Protein AF-A0A200QKG2-F1 (afdb_monomer_lite)

Sequence (83 aa):
MTWLDMQPRDSVLFISFGSGGALSAEQITELACGLEMSLQRFIWVVRKPFEDAAAARTFFSVGAEHNNFAEYFPDGFLSRIKE

pLDDT: mean 82.13, std 14.45, range [46.34, 96.5]

Foldseek 3Di:
DVVVVPDPPPQEAEEDPPQLDAAALQRLAVVLVVCVVVPGHYDYDHDDHAPDPVSSRVSPPPDPPDDPVVVSYDPCSVVVNDD

Secondary structure (DSSP, 8-state):
-HHHHTSPTT-EEEE---TT----HHHHHHHHHHHHHHT-EEEE---PPPSSHHHHTTTT-TT-----GGGGSPTTHHHHS--

Structure (mmCIF, N/CA/C/O backbone):
data_AF-A0A200QKG2-F1
#
_entry.id   AF-A0A200QKG2-F1
#
loop_
_atom_site.group_PDB
_atom_site.id
_atom_site.type_symbol
_atom_site.label_atom_id
_atom_site.label_alt_id
_atom_site.label_comp_id
_atom_site.label_asym_id
_atom_site.label_entity_id
_atom_site.label_seq_id
_atom_site.pdbx_PDB_ins_code
_atom_site.Cartn_x
_atom_site.Cartn_y
_atom_site.Cartn_z
_atom_site.occupancy
_atom_site.B_iso_or_equiv
_atom_site.auth_seq_id
_atom_site.auth_comp_id
_atom_site.auth_asym_id
_atom_site.auth_atom_id
_atom_site.pdbx_PDB_model_num
ATOM 1 N N . MET A 1 1 ? -2.721 -12.978 11.969 1.00 72.19 1 MET A N 1
ATOM 2 C CA . MET A 1 1 ? -3.989 -12.221 11.919 1.00 72.19 1 MET A CA 1
ATOM 3 C C . MET A 1 1 ? -4.162 -11.270 13.095 1.00 72.19 1 MET A C 1
ATOM 5 O O . MET A 1 1 ? -4.837 -10.274 12.909 1.00 72.19 1 MET A O 1
ATOM 9 N N . THR A 1 2 ? -3.455 -11.470 14.215 1.00 88.94 2 THR A N 1
ATOM 10 C CA . THR A 1 2 ? -3.550 -10.646 15.433 1.00 88.94 2 THR A CA 1
ATOM 11 C C . THR A 1 2 ? -3.505 -9.130 15.208 1.00 88.94 2 THR A C 1
ATOM 13 O O . THR A 1 2 ? -4.218 -8.410 15.888 1.00 88.94 2 THR A O 1
ATOM 16 N N . TRP A 1 3 ? -2.723 -8.628 14.242 1.00 91.88 3 TRP A N 1
ATOM 17 C CA . TRP A 1 3 ? -2.739 -7.200 13.892 1.00 91.88 3 TRP A CA 1
ATOM 18 C C . TRP A 1 3 ? -4.105 -6.722 13.388 1.00 91.88 3 TRP A C 1
ATOM 20 O O . TRP A 1 3 ? -4.602 -5.702 13.853 1.00 91.88 3 TRP A O 1
ATOM 30 N N . LEU A 1 4 ? -4.724 -7.468 12.466 1.00 93.81 4 LEU A N 1
ATOM 31 C CA . LEU A 1 4 ? -6.025 -7.129 11.887 1.00 93.81 4 LEU A CA 1
ATOM 32 C C . LEU A 1 4 ? -7.130 -7.219 12.945 1.00 93.81 4 LEU A C 1
ATOM 34 O O . LEU A 1 4 ? -8.021 -6.376 12.966 1.00 93.81 4 LEU A O 1
ATOM 38 N N . ASP A 1 5 ? -7.016 -8.189 13.856 1.00 94.00 5 ASP A N 1
ATOM 39 C CA . ASP A 1 5 ? -7.955 -8.393 14.965 1.00 94.00 5 ASP A CA 1
ATOM 40 C C . ASP A 1 5 ? -7.988 -7.201 15.945 1.00 94.00 5 ASP A C 1
ATOM 42 O O . ASP A 1 5 ? -8.978 -7.010 16.648 1.00 94.00 5 ASP A O 1
ATOM 46 N N . MET A 1 6 ? -6.928 -6.383 15.989 1.00 94.25 6 MET A N 1
ATOM 47 C CA . MET A 1 6 ? -6.849 -5.176 16.825 1.00 94.25 6 MET A CA 1
ATOM 48 C C . MET A 1 6 ? -7.426 -3.920 16.155 1.00 94.25 6 MET A C 1
ATOM 50 O O . MET A 1 6 ? -7.507 -2.872 16.798 1.00 94.25 6 MET A O 1
ATOM 54 N N . GLN A 1 7 ? -7.811 -3.986 14.879 1.00 94.31 7 GLN A N 1
ATOM 55 C CA . GLN A 1 7 ? -8.283 -2.811 14.148 1.00 94.31 7 GLN A CA 1
ATOM 56 C C . GLN A 1 7 ? -9.796 -2.614 14.316 1.00 94.31 7 GLN A C 1
ATOM 58 O O . GLN A 1 7 ? -10.543 -3.588 14.443 1.00 94.31 7 GLN A O 1
ATOM 63 N N . PRO A 1 8 ? -10.295 -1.364 14.275 1.00 96.31 8 PRO A N 1
ATOM 64 C CA . PRO A 1 8 ? -11.729 -1.115 14.217 1.00 96.31 8 PRO A CA 1
ATOM 65 C C . PRO A 1 8 ? -12.378 -1.823 13.021 1.00 96.31 8 PRO A C 1
ATOM 67 O O . PRO A 1 8 ? -11.769 -1.979 11.957 1.00 96.31 8 PRO A O 1
ATOM 70 N N . ARG A 1 9 ? -13.644 -2.215 13.172 1.00 96.12 9 ARG A N 1
ATOM 71 C CA . ARG A 1 9 ? -14.404 -2.843 12.088 1.00 96.12 9 ARG A CA 1
ATOM 72 C C . ARG A 1 9 ? -14.464 -1.919 10.865 1.00 96.12 9 ARG A C 1
ATOM 74 O O . ARG A 1 9 ? -14.608 -0.710 11.018 1.00 96.12 9 ARG A O 1
ATOM 81 N N . ASP A 1 10 ? -14.340 -2.507 9.675 1.00 95.12 10 ASP A N 1
ATOM 82 C CA . ASP A 1 10 ? -14.443 -1.819 8.380 1.00 95.12 10 ASP A CA 1
ATOM 83 C C . ASP A 1 10 ? -13.439 -0.656 8.196 1.00 95.12 10 ASP A C 1
ATOM 85 O O . ASP A 1 10 ? -13.695 0.278 7.443 1.00 95.12 10 ASP A O 1
ATOM 89 N N . SER A 1 11 ? -12.283 -0.706 8.878 1.00 95.31 11 SER A N 1
ATOM 90 C CA . SER A 1 11 ? -11.293 0.390 8.895 1.00 95.31 11 SER A CA 1
ATOM 91 C C . SER A 1 11 ? -9.966 0.096 8.185 1.00 95.31 11 SER A C 1
ATOM 93 O O . SER A 1 11 ? -9.076 0.947 8.179 1.00 95.31 11 SER A O 1
ATOM 95 N N . VAL A 1 12 ? -9.811 -1.102 7.610 1.00 96.44 12 VAL A N 1
ATOM 96 C CA . VAL A 1 12 ? -8.571 -1.545 6.956 1.00 96.44 12 VAL A CA 1
ATOM 97 C C . VAL A 1 12 ? -8.811 -1.788 5.473 1.00 96.44 12 VAL A C 1
ATOM 99 O O . VAL A 1 12 ? -9.647 -2.608 5.095 1.00 96.44 12 VAL A O 1
ATOM 102 N N . LEU A 1 13 ? -8.026 -1.121 4.631 1.00 96.50 13 LEU A N 1
ATOM 103 C CA . LEU A 1 13 ? -8.029 -1.318 3.188 1.00 96.50 13 LEU A CA 1
ATOM 104 C C . LEU A 1 13 ? -7.165 -2.529 2.810 1.00 96.50 13 LEU A C 1
ATOM 106 O O . LEU A 1 13 ? -5.967 -2.557 3.079 1.00 96.50 13 LEU A O 1
ATOM 110 N N . PHE A 1 14 ? -7.748 -3.525 2.147 1.00 95.62 14 PHE A N 1
ATOM 111 C CA . PHE A 1 14 ? -6.981 -4.623 1.557 1.00 95.62 14 PHE A CA 1
ATOM 112 C C . PHE A 1 14 ? -6.674 -4.331 0.087 1.00 95.62 14 PHE A C 1
ATOM 114 O O . PHE A 1 14 ? -7.584 -4.078 -0.702 1.00 95.62 14 PHE A O 1
ATOM 121 N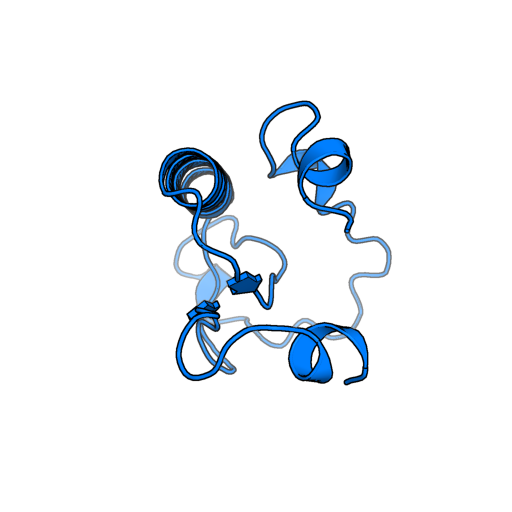 N . ILE A 1 15 ? -5.396 -4.393 -0.284 1.00 95.56 15 ILE A N 1
ATOM 122 C CA . ILE A 1 15 ? -4.911 -4.044 -1.621 1.00 95.56 15 ILE A CA 1
ATOM 123 C C . ILE A 1 15 ? -4.171 -5.240 -2.206 1.00 95.56 15 ILE A C 1
ATOM 125 O O . ILE A 1 15 ? -3.124 -5.670 -1.711 1.00 95.56 15 ILE A O 1
ATOM 129 N N . SER A 1 16 ? -4.712 -5.769 -3.298 1.00 92.69 16 SER A N 1
ATOM 130 C CA . SER A 1 16 ? -4.083 -6.819 -4.089 1.00 92.69 16 SER A CA 1
ATOM 131 C C . SER A 1 16 ? -4.462 -6.658 -5.553 1.00 92.69 16 SER A C 1
ATOM 133 O O . SER A 1 16 ? -5.635 -6.509 -5.883 1.00 92.69 16 SER A O 1
ATOM 135 N N . PHE A 1 17 ? -3.471 -6.758 -6.436 1.00 89.38 17 PHE A N 1
ATOM 136 C CA . PHE A 1 17 ? -3.672 -6.744 -7.887 1.00 89.38 17 PHE A CA 1
ATOM 137 C C . PHE A 1 17 ? -3.897 -8.159 -8.453 1.00 89.38 17 PHE A C 1
ATOM 139 O O . PHE A 1 17 ? -3.723 -8.410 -9.640 1.00 89.38 17 PHE A O 1
ATOM 146 N N . GLY A 1 18 ? -4.305 -9.109 -7.605 1.00 85.38 18 GLY A N 1
ATOM 147 C CA . GLY A 1 18 ? -4.596 -10.480 -8.011 1.00 85.38 18 GLY A CA 1
ATOM 148 C C . GLY A 1 18 ? -3.351 -11.294 -8.376 1.00 85.38 18 GLY A C 1
ATOM 149 O O . GLY A 1 18 ? -2.210 -10.912 -8.119 1.00 85.38 18 GLY A O 1
ATOM 150 N N . SER A 1 19 ? -3.575 -12.475 -8.955 1.00 79.38 19 SER A N 1
ATOM 151 C CA . SER A 1 19 ? -2.503 -13.423 -9.286 1.00 79.38 19 SER A CA 1
ATOM 152 C C . SER A 1 19 ? -1.676 -13.024 -10.508 1.00 79.38 19 SER A C 1
ATOM 154 O O . SER A 1 19 ? -0.534 -13.465 -10.616 1.00 79.38 19 SER A O 1
ATOM 156 N N . GLY A 1 20 ? -2.230 -12.199 -11.396 1.00 73.25 20 GLY A N 1
ATOM 157 C CA . GLY A 1 20 ? -1.596 -11.743 -12.632 1.00 73.25 20 GLY A CA 1
ATOM 158 C C . GLY A 1 20 ? -1.603 -10.225 -12.777 1.00 73.25 20 GLY A C 1
ATOM 159 O O . GLY A 1 20 ? -1.624 -9.734 -13.893 1.00 73.25 20 GLY A O 1
ATOM 160 N N . GLY A 1 21 ? -1.670 -9.472 -11.679 1.00 75.31 21 GLY A N 1
ATOM 161 C CA . GLY A 1 21 ? -1.433 -8.033 -11.703 1.00 75.31 21 GLY A CA 1
ATOM 162 C C . GLY A 1 21 ? -0.090 -7.730 -11.062 1.00 75.31 21 GLY A C 1
ATOM 163 O O . GLY A 1 21 ? 0.196 -8.157 -9.942 1.00 75.31 21 GLY A O 1
ATOM 164 N N . ALA A 1 22 ? 0.737 -7.001 -11.796 1.00 81.06 22 ALA A N 1
ATOM 165 C CA . ALA A 1 22 ? 1.966 -6.400 -11.311 1.00 81.06 22 ALA A CA 1
ATOM 166 C C . ALA A 1 22 ? 1.893 -4.902 -11.618 1.00 81.06 22 ALA A C 1
ATOM 168 O O . ALA A 1 22 ? 1.186 -4.502 -12.542 1.00 81.06 22 ALA A O 1
ATOM 169 N N . LEU A 1 23 ? 2.595 -4.097 -10.828 1.00 87.31 23 LEU A N 1
ATOM 170 C CA . LEU A 1 23 ? 2.738 -2.654 -11.021 1.00 87.31 23 LEU A CA 1
ATOM 171 C C . LEU A 1 23 ? 4.150 -2.355 -11.533 1.00 87.31 23 LEU A C 1
ATOM 173 O O . LEU A 1 23 ? 5.059 -3.141 -11.280 1.00 87.31 23 LEU A O 1
ATOM 177 N N . SER A 1 24 ? 4.356 -1.246 -12.238 1.00 88.75 24 SER A N 1
ATOM 178 C CA . SER A 1 24 ? 5.712 -0.748 -12.498 1.00 88.75 24 SER A CA 1
ATOM 179 C C . SER A 1 24 ? 6.330 -0.205 -11.204 1.00 88.75 24 SER A C 1
ATOM 181 O O . SER A 1 24 ? 5.619 0.039 -10.226 1.00 88.75 24 SER A O 1
ATOM 183 N N . ALA A 1 25 ? 7.648 0.015 -11.180 1.00 88.69 25 ALA A N 1
ATOM 184 C CA . ALA A 1 25 ? 8.307 0.618 -10.018 1.00 88.69 25 ALA A CA 1
ATOM 185 C C . ALA A 1 25 ? 7.707 1.997 -9.681 1.00 88.69 25 ALA A C 1
ATOM 187 O O . ALA A 1 25 ? 7.346 2.241 -8.536 1.00 88.69 25 ALA A O 1
ATOM 188 N N . GLU A 1 26 ? 7.492 2.839 -10.696 1.00 90.94 26 GLU A N 1
ATOM 189 C CA . GLU A 1 26 ? 6.845 4.151 -10.558 1.00 90.94 26 GLU A CA 1
ATOM 190 C C . GLU A 1 26 ? 5.431 4.036 -9.966 1.00 90.94 26 GLU A C 1
ATOM 192 O O . GLU A 1 26 ? 5.088 4.742 -9.023 1.00 90.94 26 GLU A O 1
ATOM 197 N N . GLN A 1 27 ? 4.624 3.084 -10.445 1.00 92.38 27 GLN A N 1
ATOM 198 C CA . GLN A 1 27 ? 3.279 2.855 -9.910 1.00 92.38 27 GLN A CA 1
ATOM 199 C C . GLN A 1 27 ? 3.294 2.382 -8.450 1.00 92.38 27 GLN A C 1
ATOM 201 O O . GLN A 1 27 ? 2.400 2.745 -7.687 1.00 92.38 27 GLN A O 1
ATOM 206 N N . ILE A 1 28 ? 4.283 1.575 -8.051 1.00 92.38 28 ILE A N 1
ATOM 207 C CA . ILE A 1 28 ? 4.474 1.183 -6.646 1.00 92.38 28 ILE A CA 1
ATOM 208 C C . ILE A 1 28 ? 4.806 2.418 -5.804 1.00 92.38 28 ILE A C 1
ATOM 210 O O . ILE A 1 28 ? 4.197 2.600 -4.749 1.00 92.38 28 ILE A O 1
ATOM 214 N N . THR A 1 29 ? 5.720 3.274 -6.265 1.00 93.31 29 THR A N 1
ATOM 215 C CA . THR A 1 29 ? 6.114 4.499 -5.554 1.00 93.31 29 THR A CA 1
ATOM 216 C C . THR A 1 29 ? 4.934 5.455 -5.371 1.00 93.31 29 THR A C 1
ATOM 218 O O . THR A 1 29 ? 4.670 5.890 -4.249 1.00 93.31 29 THR A O 1
ATOM 221 N N . GLU A 1 30 ? 4.173 5.722 -6.433 1.00 95.62 30 GLU A N 1
ATOM 222 C CA . GLU A 1 30 ? 2.994 6.597 -6.382 1.00 95.62 30 GLU A CA 1
ATOM 223 C C . GLU A 1 30 ? 1.902 6.032 -5.467 1.00 95.62 30 GLU A C 1
ATOM 225 O O . GLU A 1 30 ? 1.326 6.755 -4.650 1.00 95.62 30 GLU A O 1
ATOM 230 N N . LEU A 1 31 ? 1.648 4.721 -5.536 1.00 95.38 31 LEU A N 1
ATOM 231 C CA . LEU A 1 31 ? 0.679 4.075 -4.653 1.00 95.38 31 LEU A CA 1
ATOM 232 C C . LEU A 1 31 ? 1.120 4.144 -3.186 1.00 95.38 31 LEU A C 1
ATOM 234 O O . LEU A 1 31 ? 0.294 4.421 -2.320 1.00 95.38 31 LEU A O 1
ATOM 238 N N . ALA A 1 32 ? 2.404 3.935 -2.895 1.00 93.81 32 ALA A N 1
ATOM 239 C CA . ALA A 1 32 ? 2.943 4.058 -1.544 1.00 93.81 32 ALA A CA 1
ATOM 240 C C . ALA A 1 32 ? 2.788 5.485 -0.993 1.00 93.81 32 ALA A C 1
ATOM 242 O O . ALA A 1 32 ? 2.327 5.654 0.136 1.00 93.81 32 ALA A O 1
ATOM 243 N N . CYS A 1 33 ? 3.097 6.500 -1.807 1.00 94.19 33 CYS A N 1
ATOM 244 C CA . CYS A 1 33 ? 2.902 7.907 -1.459 1.00 94.19 33 CYS A CA 1
ATOM 245 C C . CYS A 1 33 ? 1.423 8.213 -1.169 1.00 94.19 33 CYS A C 1
ATOM 247 O O . CYS A 1 33 ? 1.085 8.758 -0.118 1.00 94.19 33 CYS A O 1
ATOM 249 N N . GLY A 1 34 ? 0.518 7.777 -2.051 1.00 95.81 34 GLY A N 1
ATOM 250 C CA . GLY A 1 34 ? -0.922 7.957 -1.870 1.00 95.81 34 GLY A CA 1
ATOM 251 C C . GLY A 1 34 ? -1.460 7.265 -0.615 1.00 95.81 34 GLY A C 1
ATOM 252 O O . GLY A 1 34 ? -2.269 7.844 0.111 1.00 95.81 34 GLY A O 1
ATOM 253 N N . LEU A 1 35 ? -0.987 6.051 -0.319 1.00 95.06 35 LEU A N 1
ATOM 254 C CA . LEU A 1 35 ? -1.360 5.323 0.894 1.00 95.06 35 LEU A CA 1
ATOM 255 C C . LEU A 1 35 ? -0.902 6.051 2.153 1.00 95.06 35 LEU A C 1
ATOM 257 O O . LEU A 1 35 ? -1.704 6.223 3.072 1.00 95.06 35 LEU A O 1
ATOM 261 N N . GLU A 1 36 ? 0.338 6.534 2.169 1.00 92.31 36 GLU A N 1
ATOM 262 C CA . GLU A 1 36 ? 0.879 7.325 3.272 1.00 92.31 36 GLU A CA 1
ATOM 263 C C . GLU A 1 36 ? 0.066 8.608 3.499 1.00 92.31 36 GLU A C 1
ATOM 265 O O . GLU A 1 36 ? -0.360 8.888 4.619 1.00 92.31 36 GLU A O 1
ATOM 270 N N . MET A 1 37 ? -0.239 9.346 2.430 1.00 94.12 37 MET A N 1
ATOM 271 C CA . MET A 1 37 ? -1.032 10.577 2.502 1.00 94.12 37 MET A CA 1
ATOM 272 C C . MET A 1 37 ? -2.491 10.335 2.911 1.00 94.12 37 MET A C 1
ATOM 274 O O . MET A 1 37 ? -3.122 11.219 3.488 1.00 94.12 37 MET A O 1
ATOM 278 N N . SER A 1 38 ? -3.047 9.154 2.619 1.00 95.12 38 SER A N 1
ATOM 279 C CA . SER A 1 38 ? -4.442 8.824 2.939 1.00 95.12 38 SER A CA 1
ATOM 280 C C . SER A 1 38 ? -4.700 8.622 4.436 1.00 95.12 38 SER A C 1
ATOM 282 O O . SER A 1 38 ? -5.858 8.661 4.868 1.00 95.12 38 SER A O 1
ATOM 284 N N . LEU A 1 39 ? -3.640 8.364 5.217 1.00 92.38 39 LEU A N 1
ATOM 285 C CA . LEU A 1 39 ? -3.693 8.000 6.639 1.00 92.38 39 LEU A CA 1
ATOM 286 C C . LEU A 1 39 ? -4.622 6.808 6.940 1.00 92.38 39 LEU A C 1
ATOM 288 O O . LEU A 1 39 ? -5.052 6.613 8.080 1.00 92.38 39 LEU A O 1
ATOM 292 N N . GLN A 1 40 ? -4.954 6.010 5.923 1.00 94.44 40 GLN A N 1
ATOM 293 C CA . GLN A 1 40 ? -5.751 4.805 6.086 1.00 94.44 40 GLN A CA 1
ATOM 294 C C . GLN A 1 40 ? -4.863 3.654 6.536 1.00 94.44 40 GLN A C 1
ATOM 296 O O . GLN A 1 40 ? -3.714 3.525 6.121 1.00 94.44 40 GLN A O 1
ATOM 301 N N . ARG A 1 41 ? -5.424 2.767 7.355 1.00 94.56 41 ARG A N 1
ATOM 302 C CA . ARG A 1 41 ? -4.781 1.490 7.663 1.00 94.56 41 ARG A CA 1
ATOM 303 C C . ARG A 1 41 ? -4.951 0.577 6.466 1.00 94.56 41 ARG A C 1
ATOM 305 O O . ARG A 1 41 ? -6.045 0.496 5.908 1.00 94.56 41 ARG A O 1
ATOM 312 N N . PHE A 1 42 ? -3.904 -0.140 6.087 1.00 95.31 42 PHE A N 1
ATOM 313 C CA . PHE A 1 42 ? -3.972 -1.013 4.926 1.00 95.31 42 PHE A CA 1
ATOM 314 C C . PHE A 1 42 ? -3.166 -2.294 5.111 1.00 95.31 42 PHE A C 1
ATOM 316 O O . PHE A 1 42 ? -2.206 -2.356 5.871 1.00 95.31 42 PHE A O 1
ATOM 323 N N . ILE A 1 43 ? -3.558 -3.316 4.358 1.00 94.25 43 ILE A N 1
ATOM 324 C CA . ILE A 1 43 ? -2.760 -4.507 4.087 1.00 94.25 43 ILE A CA 1
ATOM 325 C C . ILE A 1 43 ? -2.543 -4.532 2.581 1.00 94.25 43 ILE A C 1
ATOM 327 O O . ILE A 1 43 ? -3.499 -4.668 1.817 1.00 94.25 43 ILE A O 1
ATOM 331 N N . TRP A 1 44 ? -1.290 -4.420 2.151 1.00 92.75 44 TRP A N 1
ATOM 332 C CA . TRP A 1 44 ? -0.938 -4.409 0.737 1.00 92.75 44 TRP A CA 1
ATOM 333 C C . TRP A 1 44 ? -0.033 -5.589 0.388 1.00 92.75 44 TRP A C 1
ATOM 335 O O . TRP A 1 44 ? 1.055 -5.752 0.936 1.00 92.75 44 TRP A O 1
ATOM 345 N N . VAL A 1 45 ? -0.494 -6.423 -0.546 1.00 90.19 45 VAL A N 1
ATOM 346 C CA . VAL A 1 45 ? 0.301 -7.508 -1.128 1.00 90.19 45 VAL A CA 1
ATOM 347 C C . VAL A 1 45 ? 1.122 -6.957 -2.293 1.00 90.19 45 VAL A C 1
ATOM 349 O O . VAL A 1 45 ? 0.590 -6.708 -3.377 1.00 90.19 45 VAL A O 1
ATOM 352 N N . VAL A 1 46 ? 2.422 -6.786 -2.066 1.00 86.06 46 VAL A N 1
ATOM 353 C CA . VAL A 1 46 ? 3.369 -6.214 -3.033 1.00 86.06 46 VAL A CA 1
ATOM 354 C C . VAL A 1 46 ? 4.084 -7.330 -3.794 1.00 86.06 46 VAL A C 1
ATOM 356 O O . VAL A 1 46 ? 4.398 -8.384 -3.238 1.00 86.06 46 VAL A O 1
ATOM 359 N N . ARG A 1 47 ? 4.342 -7.104 -5.083 1.00 83.31 47 ARG A N 1
ATOM 360 C CA . ARG A 1 47 ? 5.087 -8.009 -5.970 1.00 83.31 47 ARG A CA 1
ATOM 361 C C . ARG A 1 47 ? 6.193 -7.246 -6.684 1.00 83.31 47 ARG A C 1
ATOM 363 O O . ARG A 1 47 ? 6.165 -6.019 -6.708 1.00 83.31 47 ARG A O 1
ATOM 370 N N . LYS A 1 48 ? 7.170 -7.976 -7.233 1.00 81.94 48 LYS A N 1
ATOM 371 C CA . LYS A 1 48 ? 8.272 -7.366 -7.982 1.00 81.94 48 LYS A CA 1
ATOM 372 C C . LYS A 1 48 ? 7.685 -6.548 -9.140 1.00 81.94 48 LYS A C 1
ATOM 374 O O . LYS A 1 48 ? 6.766 -7.053 -9.797 1.00 81.94 48 LYS A O 1
ATOM 379 N N . PRO A 1 49 ? 8.171 -5.319 -9.376 1.00 84.06 49 PRO A N 1
ATOM 380 C CA . PRO A 1 49 ? 7.668 -4.535 -10.479 1.00 84.06 49 PRO A CA 1
ATOM 381 C C . PRO A 1 49 ? 7.987 -5.190 -11.820 1.00 84.06 49 PRO A C 1
ATOM 383 O O . PRO A 1 49 ? 8.982 -5.908 -11.955 1.00 84.06 49 PRO A O 1
ATOM 386 N N . PHE A 1 50 ? 7.142 -4.935 -12.814 1.00 80.69 50 PHE A N 1
ATOM 387 C CA . PHE A 1 50 ? 7.477 -5.259 -14.197 1.00 80.69 50 PHE A CA 1
ATOM 388 C C . PHE A 1 50 ? 8.369 -4.156 -14.785 1.00 80.69 50 PHE A C 1
ATOM 390 O O . PHE A 1 50 ? 8.161 -2.975 -14.509 1.00 80.69 50 PHE A O 1
ATOM 397 N N . GLU A 1 51 ? 9.356 -4.543 -15.594 1.00 72.38 51 GLU A N 1
ATOM 398 C CA . GLU A 1 51 ? 10.234 -3.595 -16.300 1.00 72.38 51 GLU A CA 1
ATOM 399 C C . GLU A 1 5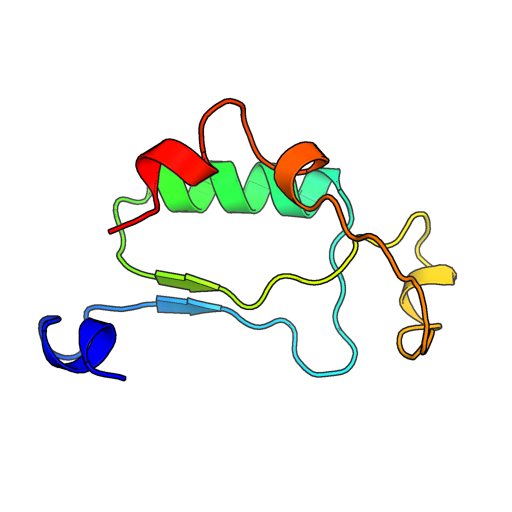1 ? 9.572 -3.059 -17.581 1.00 72.38 51 GLU A C 1
ATOM 401 O O . GLU A 1 51 ? 9.756 -1.898 -17.933 1.00 72.38 51 GLU A O 1
ATOM 406 N N . ASP A 1 52 ? 8.730 -3.867 -18.236 1.00 68.62 52 ASP A N 1
ATOM 407 C CA . ASP A 1 52 ? 7.919 -3.460 -19.385 1.00 68.62 52 ASP A CA 1
ATOM 408 C C . ASP A 1 52 ? 6.532 -4.148 -19.400 1.00 68.62 52 ASP A C 1
ATOM 410 O O . ASP A 1 52 ? 6.259 -5.104 -18.665 1.00 68.62 52 ASP A O 1
ATOM 414 N N . ALA A 1 53 ? 5.618 -3.651 -20.241 1.00 64.00 53 ALA A N 1
ATOM 415 C CA . ALA A 1 53 ? 4.246 -4.165 -20.324 1.00 64.00 53 ALA A CA 1
ATOM 416 C C . ALA A 1 53 ? 4.155 -5.615 -20.847 1.00 64.00 53 ALA A C 1
ATOM 418 O O . ALA A 1 53 ? 3.163 -6.304 -20.589 1.00 64.00 53 ALA A O 1
ATOM 419 N N . ALA A 1 54 ? 5.164 -6.100 -21.577 1.00 61.88 54 ALA A N 1
ATOM 420 C CA . ALA A 1 54 ? 5.230 -7.488 -22.025 1.00 61.88 54 ALA A CA 1
ATOM 421 C C . ALA A 1 54 ? 5.677 -8.412 -20.878 1.00 61.88 54 ALA A C 1
ATOM 423 O O . ALA A 1 54 ? 5.105 -9.489 -20.708 1.00 61.88 54 ALA A O 1
ATOM 424 N N . ALA A 1 55 ? 6.608 -7.946 -20.045 1.00 61.47 55 ALA A N 1
ATOM 425 C CA . ALA A 1 55 ? 7.135 -8.590 -18.854 1.00 61.47 55 ALA A CA 1
ATOM 426 C C . ALA A 1 55 ? 6.092 -8.688 -17.742 1.00 61.47 55 ALA A C 1
ATOM 428 O O . ALA A 1 55 ? 6.131 -9.647 -16.966 1.00 61.47 55 ALA A O 1
ATOM 429 N N . ALA A 1 56 ? 5.113 -7.769 -17.719 1.00 60.09 56 ALA A N 1
ATOM 430 C CA . ALA A 1 56 ? 3.907 -7.954 -16.926 1.00 60.09 56 ALA A CA 1
ATOM 431 C C . ALA A 1 56 ? 3.331 -9.346 -17.227 1.00 60.09 56 ALA A C 1
ATOM 433 O O . ALA A 1 56 ? 3.225 -10.156 -16.327 1.00 60.09 56 ALA A O 1
ATOM 434 N N . ARG A 1 57 ? 3.132 -9.732 -18.495 1.00 57.69 57 ARG A N 1
ATOM 435 C CA . ARG A 1 57 ? 2.493 -11.013 -18.874 1.00 57.69 57 ARG A CA 1
ATOM 436 C C . ARG A 1 57 ? 3.255 -12.282 -18.457 1.00 57.69 57 ARG A C 1
ATOM 438 O O . ARG A 1 57 ? 2.651 -13.353 -18.427 1.00 57.69 57 ARG A O 1
ATOM 445 N N . THR A 1 58 ? 4.530 -12.180 -18.084 1.00 61.62 58 THR A N 1
ATOM 446 C CA . THR A 1 58 ? 5.388 -13.276 -17.584 1.00 61.62 58 THR A CA 1
ATOM 447 C C . THR A 1 58 ? 5.382 -13.404 -16.050 1.00 61.62 58 THR A C 1
ATOM 449 O O . THR A 1 58 ? 6.402 -13.686 -15.428 1.00 61.62 58 THR A O 1
ATOM 452 N N . PHE A 1 59 ? 4.205 -13.242 -15.433 1.00 56.97 59 PHE A N 1
ATOM 453 C CA . PHE A 1 59 ? 3.955 -13.167 -13.980 1.00 56.97 59 PHE A CA 1
ATOM 454 C C . PHE A 1 59 ? 4.455 -14.340 -13.105 1.00 56.97 59 PHE A C 1
ATOM 456 O O . PHE A 1 59 ? 4.446 -14.220 -11.881 1.00 56.97 59 PHE A O 1
ATOM 463 N N . PHE A 1 60 ? 4.8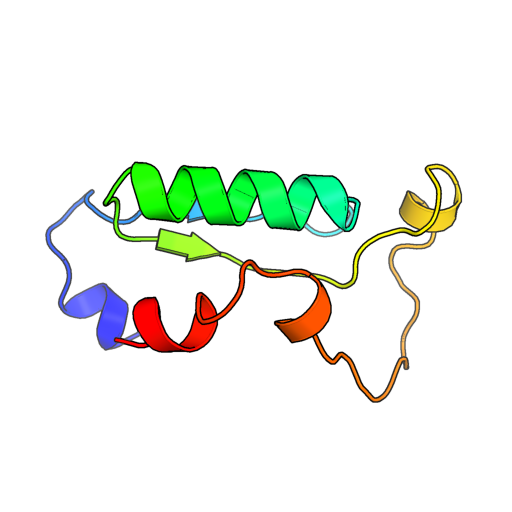47 -15.478 -13.687 1.00 56.78 60 PHE A N 1
ATOM 464 C CA . PHE A 1 60 ? 5.216 -16.703 -12.959 1.00 56.78 60 PHE A CA 1
ATOM 465 C C . PHE A 1 60 ? 6.714 -17.022 -13.034 1.00 56.78 60 PHE A C 1
ATOM 467 O O . PHE A 1 60 ? 7.087 -18.191 -13.125 1.00 56.78 60 PHE A O 1
ATOM 474 N N . SER A 1 61 ? 7.591 -16.018 -13.000 1.00 54.94 61 SER A N 1
ATOM 475 C CA . SER A 1 61 ? 9.031 -16.241 -12.824 1.00 54.94 61 SER A CA 1
ATOM 476 C C . SER A 1 61 ? 9.315 -16.788 -11.416 1.00 54.94 61 SER A C 1
ATOM 478 O O . SER A 1 61 ? 9.645 -16.074 -10.472 1.00 54.94 61 SER A O 1
ATOM 480 N N . VAL A 1 62 ? 9.135 -18.102 -11.276 1.00 46.34 62 VAL A N 1
ATOM 481 C CA . VAL A 1 62 ? 9.552 -18.905 -10.127 1.00 46.34 62 VAL A CA 1
ATOM 482 C C . VAL A 1 62 ? 11.076 -18.792 -10.017 1.00 46.34 62 VAL A C 1
ATOM 484 O O . VAL A 1 62 ? 11.782 -19.246 -10.913 1.00 46.34 62 VAL A O 1
ATOM 487 N N . GLY A 1 63 ? 11.582 -18.181 -8.938 1.00 48.44 63 GLY A N 1
ATOM 488 C CA . GLY A 1 63 ? 13.006 -18.261 -8.572 1.00 48.44 63 GLY A CA 1
ATOM 489 C C . GLY A 1 63 ? 13.846 -16.974 -8.588 1.00 48.44 63 GLY A C 1
ATOM 490 O O . GLY A 1 63 ? 15.066 -17.072 -8.653 1.00 48.44 63 GLY A O 1
ATOM 491 N N . ALA A 1 64 ? 13.270 -15.769 -8.513 1.00 51.50 64 ALA A N 1
ATOM 492 C CA . ALA A 1 64 ? 14.082 -14.563 -8.283 1.00 51.50 64 ALA A CA 1
ATOM 493 C C . ALA A 1 64 ? 14.400 -14.399 -6.781 1.00 51.50 64 ALA A C 1
ATOM 495 O O . ALA A 1 64 ? 13.592 -13.890 -6.005 1.00 51.50 64 ALA A O 1
ATOM 496 N N . GLU A 1 65 ? 15.580 -14.881 -6.391 1.00 55.47 65 GLU A N 1
ATOM 497 C CA . GLU A 1 65 ? 16.001 -15.182 -5.015 1.00 55.47 65 GLU A CA 1
ATOM 498 C C . GLU A 1 65 ? 16.332 -13.984 -4.105 1.00 55.47 65 GLU A C 1
ATOM 500 O O . GLU A 1 65 ? 16.568 -14.197 -2.926 1.00 55.47 65 GLU A O 1
ATOM 505 N N . HIS A 1 66 ? 16.322 -12.728 -4.555 1.00 53.50 66 HIS A N 1
ATOM 506 C CA . HIS A 1 66 ? 16.544 -11.577 -3.661 1.00 53.50 66 HIS A CA 1
ATOM 507 C C . HIS A 1 66 ? 15.703 -10.381 -4.114 1.00 53.50 66 HIS A C 1
ATOM 509 O O . HIS A 1 66 ? 16.113 -9.596 -4.964 1.00 53.50 66 HIS A O 1
ATOM 515 N N . ASN A 1 67 ? 14.503 -10.245 -3.550 1.00 55.69 67 ASN A N 1
ATOM 516 C CA . ASN A 1 67 ? 13.629 -9.107 -3.826 1.00 55.69 67 ASN A CA 1
ATOM 517 C C . ASN A 1 67 ? 13.878 -8.008 -2.792 1.00 55.69 67 ASN A C 1
ATOM 519 O O . ASN A 1 67 ? 13.280 -8.015 -1.714 1.00 55.69 67 ASN A O 1
ATOM 523 N N . ASN A 1 68 ? 14.749 -7.051 -3.117 1.00 70.25 68 ASN A N 1
ATOM 524 C CA . ASN A 1 68 ? 14.861 -5.834 -2.322 1.00 70.25 68 ASN A CA 1
ATOM 525 C C . ASN A 1 68 ? 13.712 -4.876 -2.668 1.00 70.25 68 ASN A C 1
ATOM 527 O O . ASN A 1 68 ? 13.887 -3.905 -3.394 1.00 70.25 68 ASN A O 1
ATOM 531 N N . PHE A 1 69 ? 12.517 -5.154 -2.144 1.00 71.56 69 PHE A N 1
ATOM 532 C CA . PHE A 1 69 ? 11.347 -4.298 -2.356 1.00 71.56 69 PHE A CA 1
ATOM 533 C C . PHE A 1 69 ? 11.551 -2.859 -1.861 1.00 71.56 69 PHE A C 1
ATOM 535 O O . PHE A 1 69 ? 10.832 -1.971 -2.305 1.00 71.56 69 PHE A O 1
ATOM 542 N N . ALA A 1 70 ? 12.516 -2.626 -0.960 1.00 77.56 70 ALA A N 1
ATOM 543 C CA . ALA A 1 70 ? 12.799 -1.304 -0.411 1.00 77.56 70 ALA A CA 1
ATOM 544 C C . ALA A 1 70 ? 13.203 -0.281 -1.482 1.00 77.56 70 ALA A C 1
ATOM 546 O O . ALA A 1 70 ? 12.969 0.901 -1.279 1.00 77.56 70 ALA A O 1
ATOM 547 N N . GLU A 1 71 ? 13.752 -0.725 -2.616 1.00 83.50 71 GLU A N 1
ATOM 548 C CA . GLU A 1 71 ? 14.163 0.152 -3.720 1.00 83.50 71 GLU A CA 1
ATOM 549 C C . GLU A 1 71 ? 12.982 0.857 -4.407 1.00 83.50 71 GLU A C 1
ATOM 551 O O . GLU A 1 71 ? 13.153 1.918 -4.997 1.00 83.50 71 GLU A O 1
ATOM 556 N N . TYR A 1 72 ? 11.773 0.295 -4.322 1.00 84.44 72 TYR A N 1
ATOM 557 C CA . TYR A 1 72 ? 10.593 0.821 -5.021 1.00 84.44 72 TYR A CA 1
ATOM 558 C C . TYR A 1 72 ? 9.706 1.700 -4.135 1.00 84.44 72 TYR A C 1
ATOM 560 O O . TYR A 1 72 ? 8.697 2.239 -4.598 1.00 84.44 72 TYR A O 1
ATOM 568 N N . PHE A 1 73 ? 10.048 1.822 -2.852 1.00 89.38 73 PHE A N 1
ATOM 569 C CA . PHE A 1 73 ? 9.287 2.611 -1.894 1.00 89.38 73 PHE A CA 1
ATOM 570 C C . PHE A 1 73 ? 9.934 3.974 -1.651 1.00 89.38 73 PHE A C 1
ATOM 572 O O . PHE A 1 73 ? 11.158 4.083 -1.703 1.00 89.38 73 PHE A O 1
ATOM 579 N N . PRO A 1 74 ? 9.133 4.999 -1.307 1.00 88.19 74 PRO A N 1
ATOM 580 C CA . PRO A 1 74 ? 9.665 6.270 -0.841 1.00 88.19 74 PRO A CA 1
ATOM 581 C C . PRO A 1 74 ? 10.615 6.090 0.348 1.00 88.19 74 PRO A C 1
ATOM 583 O O . PRO A 1 74 ? 10.425 5.207 1.194 1.00 88.19 74 PRO A O 1
ATOM 586 N N . ASP A 1 75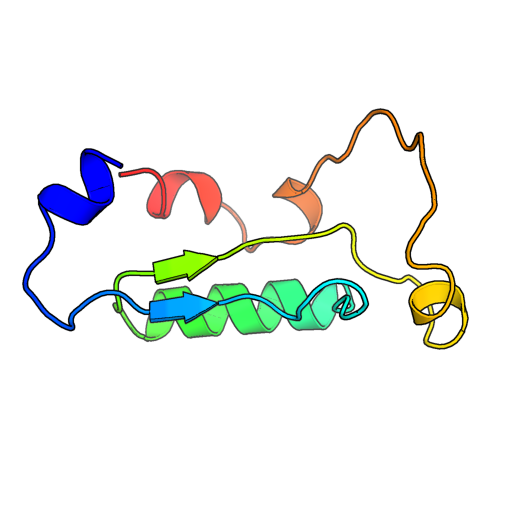 ? 11.603 6.975 0.458 1.00 88.81 75 ASP A N 1
ATOM 587 C CA . ASP A 1 75 ? 12.598 6.911 1.524 1.00 88.81 75 ASP A CA 1
ATOM 588 C C . ASP A 1 75 ? 11.951 6.857 2.915 1.00 88.81 75 ASP A C 1
ATOM 590 O O . ASP A 1 75 ? 11.073 7.648 3.280 1.00 88.81 75 ASP A O 1
ATOM 594 N N . GLY A 1 76 ? 12.384 5.877 3.710 1.00 87.88 76 GLY A N 1
ATOM 595 C CA . GLY A 1 76 ? 11.893 5.647 5.068 1.00 87.88 76 GLY A CA 1
ATOM 596 C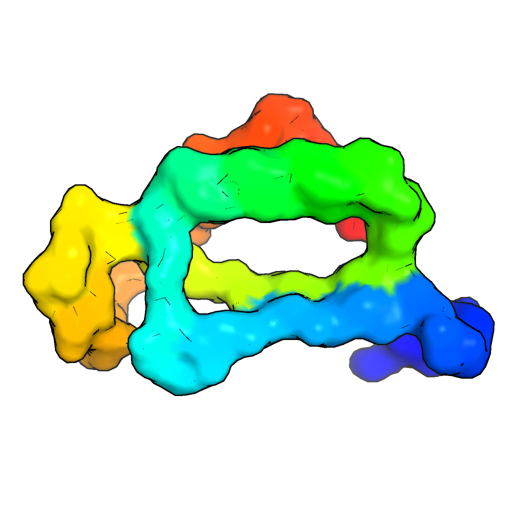 C . GLY A 1 76 ? 10.454 5.126 5.170 1.00 87.88 76 GLY A C 1
ATOM 597 O O . GLY A 1 76 ? 9.992 4.927 6.292 1.00 87.88 76 GLY A O 1
ATOM 598 N N . PHE A 1 77 ? 9.756 4.866 4.057 1.00 89.62 77 PHE A N 1
ATOM 599 C CA . PHE A 1 77 ? 8.370 4.381 4.048 1.00 89.62 77 PHE A CA 1
ATOM 600 C C . PHE A 1 77 ? 8.199 3.138 4.927 1.00 89.62 77 PHE A C 1
ATOM 602 O O . PHE A 1 77 ? 7.407 3.145 5.864 1.00 89.62 77 PHE A O 1
ATOM 609 N N . LEU A 1 78 ? 9.026 2.107 4.714 1.00 87.31 78 LEU A N 1
ATOM 610 C CA . LEU A 1 78 ? 8.966 0.850 5.474 1.00 87.31 78 LEU A CA 1
ATOM 611 C C . LEU A 1 78 ? 9.190 1.026 6.981 1.00 87.31 78 LEU A C 1
ATOM 613 O O . LEU A 1 78 ? 8.721 0.203 7.763 1.00 87.31 78 LEU A O 1
ATOM 617 N N . SER A 1 79 ? 9.909 2.069 7.393 1.00 86.88 79 SER A N 1
ATOM 618 C CA . SER A 1 79 ? 10.103 2.384 8.810 1.00 86.88 79 SER A CA 1
ATOM 619 C C . SER A 1 79 ? 8.874 3.058 9.415 1.00 86.88 79 SER A C 1
ATOM 621 O O . SER A 1 79 ? 8.631 2.896 10.603 1.00 86.88 79 SER A O 1
ATOM 623 N N . ARG A 1 80 ? 8.098 3.798 8.612 1.00 86.06 80 ARG A N 1
ATOM 624 C CA . ARG A 1 80 ? 6.884 4.504 9.051 1.00 86.06 80 ARG A CA 1
ATOM 625 C C . ARG A 1 80 ? 5.641 3.613 9.079 1.00 86.06 80 ARG A C 1
ATOM 627 O O . ARG A 1 80 ? 4.738 3.887 9.855 1.00 86.06 80 ARG A O 1
ATOM 634 N N . ILE A 1 81 ? 5.593 2.564 8.253 1.00 82.56 81 ILE A N 1
ATOM 635 C CA . ILE A 1 81 ? 4.405 1.698 8.102 1.00 82.56 81 ILE A CA 1
ATOM 636 C C . ILE A 1 81 ? 4.484 0.360 8.856 1.00 82.56 81 ILE A C 1
ATOM 638 O O . ILE A 1 81 ? 3.578 -0.464 8.748 1.00 82.56 81 ILE A O 1
ATOM 642 N N . LYS A 1 82 ? 5.576 0.104 9.586 1.00 67.44 82 LYS A N 1
ATOM 643 C CA . LYS A 1 82 ? 5.736 -1.095 10.420 1.00 67.44 82 LYS A CA 1
ATOM 644 C C . LYS A 1 82 ? 5.131 -0.853 11.800 1.00 67.44 82 LYS A C 1
ATO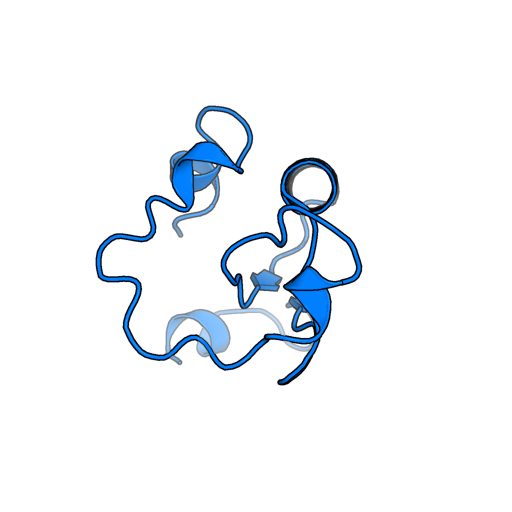M 646 O O . LYS A 1 82 ? 5.875 -0.536 12.717 1.00 67.44 82 LYS A O 1
ATOM 651 N N . GLU A 1 83 ? 3.824 -1.036 11.945 1.00 59.69 83 GLU A N 1
ATOM 652 C CA . GLU A 1 83 ? 3.176 -1.230 13.255 1.00 59.69 83 GLU A CA 1
ATOM 653 C C . GLU A 1 83 ? 1.811 -1.905 13.128 1.00 59.69 83 GLU A C 1
ATOM 655 O O . GLU A 1 83 ? 0.930 -1.391 12.400 1.00 59.69 83 GLU A O 1
#

Radius of gyration: 14.09 Å; chains: 1; bounding box: 31×30×39 Å

Organism: Macleaya cordata (NCBI:txid56857)